Protein AF-A0A7V2SRD1-F1 (afdb_monomer_lite)

Sequence (126 aa):
MNKVNLIKPDIRGADCTLWSTLITGHTSASCFYMAPGIDEGDIIFPCWLPKLAINLEEENQDQLLLYRLVYGYVDPWVRAYVLKQVLINYKEFEAIVSTPQDNRQGLTYHFMHPTFKSLALKNIFQ

Structure (mmCIF, N/CA/C/O backbone):
data_AF-A0A7V2SRD1-F1
#
_entry.id   AF-A0A7V2SRD1-F1
#
loop_
_atom_site.group_PDB
_atom_site.id
_atom_site.type_symbol
_atom_site.label_atom_id
_atom_site.label_alt_id
_atom_site.label_comp_id
_atom_site.label_asym_id
_atom_site.label_entity_id
_atom_site.label_seq_id
_atom_site.pdbx_PDB_ins_code
_atom_site.Cartn_x
_atom_site.Cartn_y
_atom_site.Cartn_z
_atom_site.occupancy
_atom_site.B_iso_or_equiv
_atom_site.auth_seq_id
_atom_site.auth_comp_id
_atom_site.auth_asym_id
_atom_site.auth_atom_id
_atom_site.pdbx_PDB_model_num
ATOM 1 N N . MET A 1 1 ? -19.497 -12.761 -12.713 1.00 31.30 1 MET A N 1
ATOM 2 C CA . MET A 1 1 ? -19.051 -12.232 -11.406 1.00 31.30 1 MET A CA 1
ATOM 3 C C . MET A 1 1 ? -17.608 -11.782 -11.599 1.00 31.30 1 MET A C 1
ATOM 5 O O . MET A 1 1 ? -16.723 -12.623 -11.671 1.00 31.30 1 MET A O 1
ATOM 9 N N . ASN A 1 2 ? -17.398 -10.496 -11.892 1.00 29.28 2 ASN A N 1
ATOM 10 C CA . ASN A 1 2 ? -16.095 -9.987 -12.333 1.00 29.28 2 ASN A CA 1
ATOM 11 C C . ASN A 1 2 ? -15.134 -9.915 -11.143 1.00 29.28 2 ASN A C 1
ATOM 13 O O . ASN A 1 2 ? -15.473 -9.333 -10.115 1.00 29.28 2 ASN A O 1
ATOM 17 N N . LYS A 1 3 ? -13.957 -10.537 -11.280 1.00 32.28 3 LYS A N 1
ATOM 18 C CA . LYS A 1 3 ? -12.865 -10.439 -10.307 1.00 32.28 3 LYS A CA 1
ATOM 19 C C . LYS A 1 3 ? -12.441 -8.975 -10.212 1.00 32.28 3 LYS A C 1
ATOM 21 O O . LYS A 1 3 ? -11.972 -8.395 -11.185 1.00 32.28 3 LYS A O 1
ATOM 26 N N . VAL A 1 4 ? -12.666 -8.385 -9.048 1.00 39.66 4 VAL A N 1
ATOM 27 C CA . VAL A 1 4 ? -12.281 -7.018 -8.707 1.00 39.66 4 VAL A CA 1
ATOM 28 C C . VAL A 1 4 ? -10.757 -7.012 -8.514 1.00 39.66 4 VAL A C 1
ATOM 30 O O . VAL A 1 4 ? -10.260 -7.344 -7.445 1.00 39.66 4 VAL A O 1
ATOM 33 N N . ASN A 1 5 ? -10.000 -6.726 -9.578 1.00 47.50 5 ASN A N 1
ATOM 34 C CA . ASN A 1 5 ? -8.529 -6.704 -9.578 1.00 47.50 5 ASN A CA 1
ATOM 35 C C . ASN A 1 5 ? -7.973 -5.312 -9.178 1.00 47.50 5 ASN A C 1
ATOM 37 O O . ASN A 1 5 ? -7.117 -4.780 -9.870 1.00 47.50 5 ASN A O 1
ATOM 41 N N . LEU A 1 6 ? -8.453 -4.724 -8.075 1.00 53.94 6 LEU A N 1
ATOM 42 C CA . LEU A 1 6 ? -8.111 -3.354 -7.632 1.00 53.94 6 LEU A CA 1
ATOM 43 C C . LEU A 1 6 ? -6.746 -3.206 -6.922 1.00 53.94 6 LEU A C 1
ATOM 45 O O . LEU A 1 6 ? -6.711 -3.051 -5.708 1.00 53.94 6 LEU A O 1
ATOM 49 N N . ILE A 1 7 ? -5.617 -3.213 -7.631 1.00 66.50 7 ILE A N 1
ATOM 50 C CA . ILE A 1 7 ? -4.293 -3.003 -6.989 1.00 66.50 7 ILE A CA 1
ATOM 51 C C . ILE A 1 7 ? -3.716 -1.660 -7.418 1.00 66.50 7 ILE A C 1
ATOM 53 O O . ILE A 1 7 ? -3.566 -0.734 -6.631 1.00 66.50 7 ILE A O 1
ATOM 57 N N . LYS A 1 8 ? -3.417 -1.554 -8.705 1.00 62.88 8 LYS A N 1
ATOM 58 C CA . LYS A 1 8 ? -2.976 -0.351 -9.398 1.00 62.88 8 LYS A CA 1
ATOM 59 C C . LYS A 1 8 ? -3.313 -0.570 -10.881 1.00 62.88 8 LYS A C 1
ATOM 61 O O . LYS A 1 8 ? -3.072 -1.690 -11.337 1.00 62.88 8 LYS A O 1
ATOM 66 N N . PRO A 1 9 ? -3.886 0.404 -11.617 1.00 60.78 9 PRO A N 1
ATOM 67 C CA . PRO A 1 9 ? -4.088 1.830 -11.292 1.00 60.78 9 PRO A CA 1
ATOM 68 C C . PRO A 1 9 ? -5.241 2.141 -10.321 1.00 60.78 9 PRO A C 1
ATOM 70 O O . PRO A 1 9 ? -5.500 3.304 -10.022 1.00 60.78 9 PRO A O 1
ATOM 73 N N . ASP A 1 10 ? -5.925 1.119 -9.815 1.00 73.94 10 ASP A N 1
ATOM 74 C CA . ASP A 1 10 ? -7.206 1.274 -9.130 1.00 73.94 10 ASP A CA 1
ATOM 75 C C . ASP A 1 10 ? -7.172 1.985 -7.768 1.00 73.94 10 ASP A C 1
ATOM 77 O O . ASP A 1 10 ? -8.117 2.712 -7.457 1.00 73.94 10 ASP A O 1
ATOM 81 N N . ILE A 1 11 ? -6.101 1.818 -6.979 1.00 79.31 11 ILE A N 1
ATOM 82 C CA . ILE A 1 11 ? -5.907 2.489 -5.684 1.00 79.31 11 ILE A CA 1
ATOM 83 C C . ILE A 1 11 ? -4.547 3.201 -5.700 1.00 79.31 11 ILE A C 1
ATOM 85 O O . ILE A 1 11 ? -3.498 2.560 -5.646 1.00 79.31 11 ILE A O 1
ATOM 89 N N . ARG A 1 12 ? -4.564 4.537 -5.786 1.00 81.88 12 ARG A N 1
ATOM 90 C CA . ARG A 1 12 ? -3.368 5.404 -5.784 1.00 81.88 12 ARG A CA 1
ATOM 91 C C . ARG A 1 12 ? -3.397 6.405 -4.633 1.00 81.88 12 ARG A C 1
ATOM 93 O O . ARG A 1 12 ? -4.474 6.715 -4.125 1.00 81.88 12 ARG A O 1
ATOM 100 N N . GLY A 1 13 ? -2.245 6.984 -4.304 1.00 84.44 13 GLY A N 1
ATOM 101 C CA . GLY A 1 13 ? -2.145 8.119 -3.393 1.00 84.44 13 GLY A CA 1
ATOM 102 C C . GLY A 1 13 ? -1.862 7.726 -1.946 1.00 84.44 13 GLY A C 1
ATOM 103 O O . GLY A 1 13 ? -0.959 6.945 -1.656 1.00 84.44 13 GLY A O 1
ATOM 104 N N . ALA A 1 14 ? -2.582 8.342 -1.013 1.00 87.62 14 ALA A N 1
ATOM 105 C CA . ALA A 1 14 ? -2.333 8.167 0.412 1.00 87.62 14 ALA A CA 1
ATOM 106 C C . ALA A 1 14 ? -3.181 7.037 1.000 1.00 87.62 14 ALA A C 1
ATOM 108 O O . ALA A 1 14 ? -4.243 6.691 0.494 1.00 87.62 14 ALA A O 1
ATOM 109 N N . ASP A 1 15 ? -2.725 6.496 2.124 1.00 92.88 15 ASP A N 1
ATOM 110 C CA . ASP A 1 15 ? -3.424 5.488 2.915 1.00 92.88 15 ASP A CA 1
ATOM 111 C C . ASP A 1 15 ? -3.810 4.181 2.185 1.00 92.88 15 ASP A C 1
ATOM 113 O O . ASP A 1 15 ? -4.767 3.501 2.567 1.00 92.88 15 ASP A O 1
ATOM 117 N N . CYS A 1 16 ? -3.069 3.790 1.142 1.00 90.75 16 CYS A N 1
ATOM 118 C CA . CYS A 1 16 ? -3.427 2.666 0.266 1.00 90.75 16 CYS A CA 1
ATOM 119 C C . CYS A 1 16 ? -3.640 1.332 1.002 1.00 90.75 16 CYS A C 1
ATOM 121 O O . CYS A 1 16 ? -4.547 0.580 0.648 1.00 90.75 16 CYS A O 1
ATOM 123 N N . THR A 1 17 ? -2.869 1.042 2.056 1.00 91.94 17 THR A N 1
ATOM 124 C CA . THR A 1 17 ? -3.066 -0.169 2.877 1.00 91.94 17 THR A CA 1
ATOM 125 C C . THR A 1 17 ? -4.438 -0.181 3.563 1.00 91.94 17 THR A C 1
ATOM 127 O O . THR A 1 17 ? -5.102 -1.218 3.596 1.00 91.94 17 THR A O 1
ATOM 130 N N . LEU A 1 18 ? -4.915 0.967 4.058 1.00 94.25 18 LEU A N 1
ATOM 131 C CA . LEU A 1 18 ? -6.251 1.068 4.652 1.00 94.25 18 LEU A CA 1
ATOM 132 C C . LEU A 1 18 ? -7.349 1.067 3.583 1.00 94.25 18 LEU A C 1
ATOM 134 O O . LEU A 1 18 ? -8.356 0.385 3.764 1.00 94.25 18 LEU A O 1
ATOM 138 N N . TRP A 1 19 ? -7.170 1.791 2.472 1.00 93.56 19 TRP A N 1
ATOM 139 C CA . TRP A 1 19 ? -8.157 1.831 1.384 1.00 93.56 19 TRP A CA 1
ATOM 140 C C . TRP A 1 19 ? -8.376 0.460 0.747 1.00 93.56 19 TRP A C 1
ATOM 142 O O . TRP A 1 19 ? -9.520 0.024 0.629 1.00 93.56 19 TRP A O 1
ATOM 152 N N . SER A 1 20 ? -7.298 -0.251 0.406 1.00 91.44 20 SER A N 1
ATOM 153 C CA . SER A 1 20 ? -7.376 -1.616 -0.133 1.00 91.44 20 SER A CA 1
ATOM 154 C C . SER A 1 20 ? -8.094 -2.554 0.832 1.00 91.44 20 SER A C 1
ATOM 156 O O . SER A 1 20 ? -9.042 -3.235 0.429 1.00 91.44 20 SER A O 1
ATOM 158 N N . THR A 1 21 ? -7.746 -2.498 2.121 1.00 92.12 21 THR A N 1
ATOM 159 C CA . THR A 1 21 ? -8.404 -3.314 3.148 1.00 92.12 21 THR A CA 1
ATOM 160 C C . THR A 1 21 ? -9.889 -2.990 3.278 1.00 92.12 21 THR A C 1
ATOM 162 O O . THR A 1 21 ? -10.712 -3.896 3.390 1.00 92.12 21 THR A O 1
ATOM 165 N N . LEU A 1 22 ? -10.259 -1.710 3.250 1.00 92.69 22 LEU A N 1
ATOM 166 C CA . LEU A 1 22 ? -11.651 -1.285 3.372 1.00 92.69 22 LEU A CA 1
ATOM 167 C C . LEU A 1 22 ? -12.495 -1.712 2.163 1.00 92.69 22 LEU A C 1
ATOM 169 O O . LEU A 1 22 ? -13.624 -2.161 2.338 1.00 92.69 22 LEU A O 1
ATOM 173 N N . ILE A 1 23 ? -11.956 -1.572 0.950 1.00 90.75 23 ILE A N 1
ATOM 174 C CA . ILE A 1 23 ? -12.688 -1.806 -0.304 1.00 90.75 23 ILE A CA 1
ATOM 175 C C . ILE A 1 23 ? -12.766 -3.300 -0.637 1.00 90.75 23 ILE A C 1
ATOM 177 O O . ILE A 1 23 ? -13.783 -3.770 -1.142 1.00 90.75 23 ILE A O 1
ATOM 181 N N . THR A 1 24 ? -11.695 -4.051 -0.372 1.00 88.94 24 THR A N 1
ATOM 182 C CA . THR A 1 24 ? -11.548 -5.436 -0.863 1.00 88.94 24 THR A CA 1
ATOM 183 C C . THR A 1 24 ? -11.392 -6.481 0.235 1.00 88.94 24 THR A C 1
ATOM 185 O O . THR A 1 24 ? -11.406 -7.680 -0.051 1.00 88.94 24 THR A O 1
ATOM 188 N N . GLY A 1 25 ? -11.213 -6.057 1.488 1.00 90.44 25 GLY A N 1
ATOM 189 C CA . GLY A 1 25 ? -10.891 -6.944 2.605 1.00 90.44 25 GLY A CA 1
ATOM 190 C C . GLY A 1 25 ? -9.453 -7.473 2.600 1.00 90.44 25 GLY A C 1
ATOM 191 O O . GLY A 1 25 ? -9.118 -8.280 3.463 1.00 90.44 25 GLY A O 1
ATOM 192 N N . HIS A 1 26 ? -8.617 -7.042 1.653 1.00 91.12 26 HIS A N 1
ATOM 193 C CA . HIS A 1 26 ? -7.238 -7.491 1.483 1.00 91.12 26 HIS A CA 1
ATOM 194 C C . HIS A 1 26 ? -6.297 -6.292 1.418 1.00 91.12 26 HIS A C 1
ATOM 196 O O . HIS A 1 26 ? -6.669 -5.231 0.917 1.00 91.12 26 HIS A O 1
ATOM 202 N N . THR A 1 27 ? -5.065 -6.466 1.891 1.00 92.00 27 THR A N 1
ATOM 203 C CA . THR A 1 27 ? -4.006 -5.498 1.607 1.00 92.00 27 THR A CA 1
ATOM 204 C C . THR A 1 27 ? -3.424 -5.746 0.228 1.00 92.00 27 THR A C 1
ATOM 206 O O . THR A 1 27 ? -3.444 -6.862 -0.302 1.00 92.00 27 THR A O 1
ATOM 209 N N . SER A 1 28 ? -2.881 -4.691 -0.361 1.00 91.25 28 SER A N 1
ATOM 210 C CA . SER A 1 28 ? -2.274 -4.760 -1.679 1.00 91.25 28 SER A CA 1
ATOM 211 C C . SER A 1 28 ? -1.113 -3.800 -1.813 1.00 91.25 28 SER A C 1
ATOM 213 O O . SER A 1 28 ? -1.117 -2.722 -1.217 1.00 91.25 28 SER A O 1
ATOM 215 N N . ALA A 1 29 ? -0.166 -4.150 -2.673 1.00 93.12 29 ALA A N 1
ATOM 216 C CA . ALA A 1 29 ? 0.826 -3.210 -3.165 1.00 93.12 29 ALA A CA 1
ATOM 217 C C . ALA A 1 29 ? 1.230 -3.562 -4.597 1.00 93.12 29 ALA A C 1
ATOM 219 O O . ALA A 1 29 ? 1.139 -4.713 -5.030 1.00 93.12 29 ALA A O 1
ATOM 220 N N . SER A 1 30 ? 1.717 -2.553 -5.312 1.00 92.69 30 SER A N 1
ATOM 221 C CA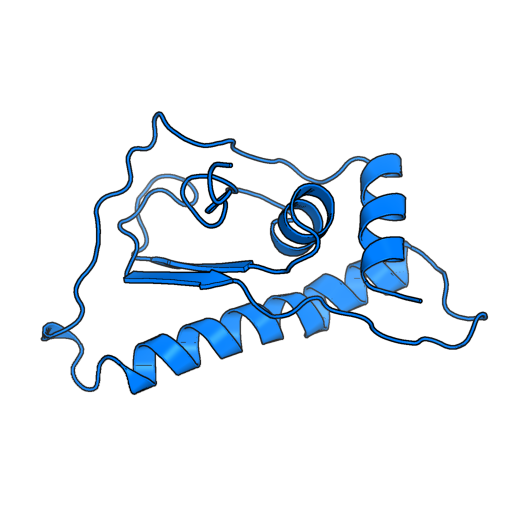 . SER A 1 30 ? 2.336 -2.714 -6.622 1.00 92.69 30 SER A CA 1
ATOM 222 C C . SER A 1 30 ? 3.775 -2.233 -6.570 1.00 92.69 30 SER A C 1
ATOM 224 O O . SER A 1 30 ? 4.051 -1.164 -6.030 1.00 92.69 30 SER A O 1
ATOM 226 N N . CYS A 1 31 ? 4.680 -2.993 -7.179 1.00 94.06 31 CYS A N 1
ATOM 227 C CA . CYS A 1 31 ? 5.983 -2.485 -7.587 1.00 94.06 31 CYS A CA 1
ATOM 228 C C . CYS A 1 31 ? 5.846 -1.864 -8.980 1.00 94.06 31 CYS A C 1
ATOM 230 O O . CYS A 1 31 ? 5.195 -2.443 -9.852 1.00 94.06 31 CYS A O 1
ATOM 232 N N . PHE A 1 32 ? 6.417 -0.682 -9.183 1.00 93.56 32 PHE A N 1
ATOM 233 C CA . PHE A 1 32 ? 6.309 0.084 -10.421 1.00 93.56 32 PHE A CA 1
ATOM 234 C C . PHE A 1 32 ? 7.500 1.038 -10.556 1.00 93.56 32 PHE A C 1
ATOM 236 O O . PHE A 1 32 ? 8.155 1.359 -9.561 1.00 93.56 32 PHE A O 1
ATOM 243 N N . TYR A 1 33 ? 7.777 1.500 -11.772 1.00 93.81 33 TYR A N 1
ATOM 244 C CA . TYR A 1 33 ? 8.810 2.508 -12.007 1.00 93.81 33 TYR A CA 1
ATOM 245 C C . TYR A 1 33 ? 8.357 3.892 -11.548 1.00 93.81 33 TYR A C 1
ATOM 247 O O . TYR A 1 33 ? 7.195 4.256 -11.688 1.00 93.81 33 TYR A O 1
ATOM 255 N N . MET A 1 34 ? 9.273 4.707 -11.031 1.00 92.50 34 MET A N 1
ATOM 256 C CA . MET A 1 34 ? 8.945 6.097 -10.715 1.00 92.50 34 MET A CA 1
ATOM 257 C C . MET A 1 34 ? 8.734 6.901 -12.002 1.00 92.50 34 MET A C 1
ATOM 259 O O . MET A 1 34 ? 9.503 6.782 -12.953 1.00 92.50 34 MET A O 1
ATOM 263 N N . ALA A 1 35 ? 7.709 7.745 -12.004 1.00 91.19 35 ALA A N 1
ATOM 264 C CA . ALA A 1 35 ? 7.410 8.699 -13.065 1.00 91.19 35 ALA A CA 1
ATOM 265 C C . ALA A 1 35 ? 7.184 10.089 -12.438 1.00 91.19 35 ALA A C 1
ATOM 267 O O . ALA A 1 35 ? 7.047 10.176 -11.217 1.00 91.19 35 ALA A O 1
ATOM 268 N N . PRO A 1 36 ? 7.141 11.179 -13.228 1.00 91.19 36 PRO A N 1
ATOM 269 C CA . PRO A 1 36 ? 6.930 12.523 -12.683 1.00 91.19 36 PRO A CA 1
ATOM 270 C C . PRO A 1 36 ? 5.607 12.700 -11.917 1.00 91.19 36 PRO A C 1
ATOM 272 O O . PRO A 1 36 ? 5.545 13.507 -10.993 1.00 91.19 36 PRO A O 1
ATOM 275 N N . GLY A 1 37 ? 4.556 11.965 -12.296 1.00 85.50 37 GLY A N 1
ATOM 276 C CA . GLY A 1 37 ? 3.263 11.967 -11.609 1.00 85.50 37 GLY A CA 1
ATOM 277 C C . GLY A 1 37 ? 3.206 11.017 -10.407 1.00 85.50 37 GLY A C 1
ATOM 278 O O . GLY A 1 37 ? 3.967 10.052 -10.310 1.00 85.50 37 GLY A O 1
ATOM 279 N N . ILE A 1 38 ? 2.268 11.273 -9.490 1.00 81.88 38 ILE A N 1
ATOM 280 C CA . ILE A 1 38 ? 2.078 10.457 -8.282 1.00 81.88 38 ILE A CA 1
ATOM 281 C C . ILE A 1 38 ? 1.543 9.084 -8.678 1.00 81.88 38 ILE A C 1
ATOM 283 O O . ILE A 1 38 ? 0.428 8.960 -9.182 1.00 81.88 38 ILE A O 1
ATOM 287 N N . ASP A 1 39 ? 2.331 8.048 -8.404 1.00 85.94 39 ASP A N 1
ATOM 288 C CA . ASP A 1 39 ? 1.966 6.661 -8.669 1.00 85.94 39 ASP A CA 1
ATOM 289 C C . ASP A 1 39 ? 1.598 6.390 -10.144 1.00 85.94 39 ASP A C 1
ATOM 291 O O . ASP A 1 39 ? 0.778 5.523 -10.430 1.00 85.94 39 ASP A O 1
ATOM 295 N N . GLU A 1 40 ? 2.232 7.053 -11.112 1.00 87.94 40 GLU A N 1
ATOM 296 C CA . GLU A 1 40 ? 1.851 6.933 -12.536 1.00 87.94 40 GLU A CA 1
ATOM 297 C C . GLU A 1 40 ? 2.741 6.015 -13.386 1.00 87.94 40 GLU A C 1
ATOM 299 O O . GLU A 1 40 ? 2.344 5.638 -14.483 1.00 87.94 40 GLU A O 1
ATOM 304 N N . GLY A 1 41 ? 3.927 5.619 -12.918 1.00 91.19 41 GLY A N 1
ATOM 305 C CA . GLY A 1 41 ? 4.857 4.861 -13.768 1.00 91.19 41 GLY A CA 1
ATOM 306 C C . GLY A 1 41 ? 4.521 3.376 -13.918 1.00 91.19 41 GLY A C 1
ATOM 307 O O . GLY A 1 41 ? 3.758 2.816 -13.132 1.00 91.19 41 GLY A O 1
ATOM 308 N N . ASP A 1 42 ? 5.081 2.737 -14.942 1.00 92.75 42 ASP A N 1
ATOM 309 C CA . ASP A 1 42 ? 4.688 1.396 -15.388 1.00 92.75 42 ASP A CA 1
ATOM 310 C C . ASP A 1 42 ? 4.798 0.328 -14.290 1.00 92.75 42 ASP A C 1
ATOM 312 O O . ASP A 1 42 ? 5.759 0.289 -13.517 1.00 92.75 42 ASP A O 1
ATOM 316 N N . ILE A 1 43 ? 3.806 -0.562 -14.233 1.00 93.12 43 ILE A N 1
ATOM 317 C CA . ILE A 1 43 ? 3.671 -1.586 -13.193 1.00 93.12 43 ILE A CA 1
ATOM 318 C C . ILE A 1 43 ? 4.587 -2.765 -13.503 1.00 93.12 43 ILE A C 1
ATOM 320 O O . ILE A 1 43 ? 4.442 -3.405 -14.538 1.00 93.12 43 ILE A O 1
ATOM 324 N N . ILE A 1 44 ? 5.469 -3.099 -12.567 1.00 94.94 44 ILE A N 1
ATOM 325 C CA . ILE A 1 44 ? 6.333 -4.284 -12.624 1.00 94.94 44 ILE A CA 1
ATOM 326 C C . ILE A 1 44 ? 5.593 -5.502 -12.067 1.00 94.94 44 ILE A C 1
ATOM 328 O O . ILE A 1 44 ? 5.583 -6.573 -12.670 1.00 94.94 44 ILE A O 1
ATOM 332 N N . PHE A 1 45 ? 4.974 -5.354 -10.892 1.00 92.69 45 PHE A N 1
ATOM 333 C CA . PHE A 1 45 ? 4.311 -6.467 -10.217 1.00 92.69 45 PHE A CA 1
ATOM 334 C C . PHE A 1 45 ? 3.196 -5.977 -9.284 1.00 92.69 45 PHE A C 1
ATOM 336 O O . PHE A 1 45 ? 3.499 -5.409 -8.230 1.00 92.69 45 PHE A O 1
ATOM 343 N N . PRO A 1 46 ? 1.918 -6.185 -9.643 1.00 91.75 46 PRO A N 1
ATOM 344 C CA . PRO A 1 46 ? 0.785 -5.920 -8.769 1.00 91.75 46 PRO A CA 1
ATOM 345 C C . PRO A 1 46 ? 0.470 -7.159 -7.910 1.00 91.75 46 PRO A C 1
ATOM 347 O O . PRO A 1 46 ? 0.445 -8.280 -8.419 1.00 91.75 46 PRO A O 1
ATOM 350 N N . CYS A 1 47 ? 0.225 -6.986 -6.608 1.00 91.00 47 CYS A N 1
ATOM 351 C CA . CYS A 1 47 ? 0.043 -8.113 -5.689 1.00 91.00 47 CYS A CA 1
ATOM 352 C C . CYS A 1 47 ? -1.044 -7.877 -4.632 1.00 91.00 47 CYS A C 1
ATOM 354 O O . CYS A 1 47 ? -1.019 -6.888 -3.896 1.00 91.00 47 CYS A O 1
ATOM 356 N N . TRP A 1 48 ? -1.992 -8.818 -4.572 1.00 89.62 48 TRP A N 1
ATOM 357 C CA . TRP A 1 48 ? -2.946 -8.963 -3.479 1.00 89.62 48 TRP A CA 1
ATOM 358 C C . TRP A 1 48 ? -2.322 -9.853 -2.419 1.00 89.62 48 TRP A C 1
ATOM 360 O O . TRP A 1 48 ? -1.837 -10.942 -2.735 1.00 89.62 48 TRP A O 1
ATOM 370 N N . LEU A 1 49 ? -2.362 -9.412 -1.168 1.00 89.50 49 LEU A N 1
ATOM 371 C CA . LEU A 1 49 ? -1.936 -10.222 -0.038 1.00 89.50 49 LEU A CA 1
ATOM 372 C C . LEU A 1 49 ? -3.156 -10.861 0.636 1.00 89.50 49 LEU A C 1
ATOM 374 O O . LEU A 1 49 ? -4.280 -10.385 0.460 1.00 89.50 49 LEU A O 1
ATOM 378 N N . PRO A 1 50 ? -2.964 -11.944 1.410 1.00 84.94 50 PRO A N 1
ATOM 379 C CA . PRO A 1 50 ? -4.031 -12.522 2.214 1.00 84.94 50 PRO A CA 1
ATOM 380 C C . PRO A 1 50 ? -4.678 -11.485 3.136 1.00 84.94 50 PRO A C 1
ATOM 382 O O . PRO A 1 50 ? -4.037 -10.519 3.556 1.00 84.94 50 PRO A O 1
ATOM 385 N N . LYS A 1 51 ? -5.946 -11.714 3.490 1.00 87.94 51 LYS A N 1
ATOM 386 C CA . LYS A 1 51 ? -6.645 -10.895 4.481 1.00 87.94 51 LYS A CA 1
ATOM 387 C C . LYS A 1 51 ? -5.837 -10.849 5.780 1.00 87.94 51 LYS A C 1
ATOM 389 O O . LYS A 1 51 ? -5.513 -11.892 6.347 1.00 87.94 51 LYS A O 1
ATOM 394 N N . LEU A 1 52 ? -5.543 -9.640 6.249 1.00 87.00 52 LEU A N 1
ATOM 395 C CA . LEU A 1 52 ? -4.926 -9.431 7.552 1.00 87.00 52 LEU A CA 1
ATOM 396 C C . LEU A 1 52 ? -5.985 -9.541 8.648 1.00 87.00 52 LEU A C 1
ATOM 398 O O . LEU A 1 52 ? -7.053 -8.940 8.549 1.00 87.00 52 LEU A O 1
ATOM 402 N N . ALA A 1 53 ? -5.663 -10.302 9.686 1.00 89.00 53 ALA A N 1
ATOM 403 C CA . ALA A 1 53 ? -6.395 -10.341 10.941 1.00 89.00 53 ALA A CA 1
ATOM 404 C C . ALA A 1 53 ? -5.353 -10.392 12.060 1.00 89.00 53 ALA A C 1
ATOM 406 O O . ALA A 1 53 ? -4.659 -11.395 12.228 1.00 89.00 53 ALA A O 1
ATOM 407 N N . ILE A 1 54 ? -5.177 -9.267 12.746 1.00 89.81 54 ILE A N 1
ATOM 408 C CA . ILE A 1 54 ? -4.217 -9.096 13.832 1.00 89.81 54 ILE A CA 1
ATOM 409 C C . ILE A 1 54 ? -5.022 -9.009 15.121 1.00 89.81 54 ILE A C 1
ATOM 411 O O . ILE A 1 54 ? -5.736 -8.036 15.335 1.00 89.81 54 ILE A O 1
ATOM 415 N N . ASN A 1 55 ? -4.891 -10.019 15.972 1.00 87.88 55 ASN A N 1
ATOM 416 C CA . ASN A 1 55 ? -5.556 -10.012 17.268 1.00 87.88 55 ASN A CA 1
ATOM 417 C C . ASN A 1 55 ? -4.747 -9.137 18.228 1.00 87.88 55 ASN A C 1
ATOM 419 O O . ASN A 1 55 ? -3.556 -9.396 18.435 1.00 87.88 55 ASN A O 1
ATOM 423 N N . LEU A 1 56 ? -5.379 -8.111 18.790 1.00 82.69 56 LEU A N 1
ATOM 424 C CA . LEU A 1 56 ? -4.790 -7.276 19.837 1.00 82.69 56 LEU A CA 1
ATOM 425 C C . LEU A 1 56 ? -5.629 -7.398 21.105 1.00 82.69 56 LEU A C 1
ATOM 427 O O . LEU A 1 56 ? -6.845 -7.529 21.044 1.00 82.69 56 LEU A O 1
ATOM 431 N N . GLU A 1 57 ? -4.985 -7.338 22.268 1.00 77.81 57 GLU A N 1
ATOM 432 C CA . GLU A 1 57 ? -5.717 -7.277 23.535 1.00 77.81 57 GLU A CA 1
ATOM 433 C C . GLU A 1 57 ? -6.594 -6.010 23.587 1.00 77.81 57 GLU A C 1
ATOM 435 O O . GLU A 1 57 ? -6.179 -4.943 23.120 1.00 77.81 57 GLU A O 1
ATOM 440 N N . GLU A 1 58 ? -7.805 -6.133 24.151 1.00 63.81 58 GLU A N 1
ATOM 441 C CA . GLU A 1 58 ? -8.888 -5.131 24.085 1.00 63.81 58 GLU A CA 1
ATOM 442 C C . GLU A 1 58 ? -8.482 -3.725 24.567 1.00 63.81 58 GLU A C 1
ATOM 444 O O . GLU A 1 58 ? -9.051 -2.725 24.127 1.00 63.81 58 GLU A O 1
ATOM 449 N N . GLU A 1 59 ? -7.462 -3.622 25.420 1.00 60.78 59 GLU A N 1
ATOM 450 C CA . GLU A 1 59 ? -6.960 -2.359 25.974 1.00 60.78 59 GLU A CA 1
ATOM 451 C C . GLU A 1 59 ? -6.220 -1.480 24.938 1.00 60.78 59 GLU A C 1
ATOM 453 O O . GLU A 1 59 ? -6.004 -0.292 25.176 1.00 60.78 59 GLU A O 1
ATOM 458 N N . ASN A 1 60 ? -5.882 -2.012 23.754 1.00 62.22 60 ASN A N 1
ATOM 459 C CA . ASN A 1 60 ? -5.051 -1.337 22.743 1.00 62.22 60 ASN A CA 1
ATOM 460 C C . ASN A 1 60 ? -5.827 -0.774 21.532 1.00 62.22 60 ASN A C 1
ATOM 462 O O . ASN A 1 60 ? -5.343 -0.811 20.400 1.00 62.22 60 ASN A O 1
ATOM 466 N N . GLN A 1 61 ? -7.024 -0.217 21.745 1.00 70.25 61 GLN A N 1
ATOM 467 C CA . GLN A 1 61 ? -7.878 0.313 20.665 1.00 70.25 61 GLN A CA 1
ATOM 468 C C . GLN A 1 61 ? -7.729 1.822 20.370 1.00 70.25 61 GLN A C 1
ATOM 470 O O . GLN A 1 61 ? -8.582 2.404 19.691 1.00 70.25 61 GLN A O 1
ATOM 475 N N . ASP A 1 62 ? -6.655 2.482 20.822 1.00 88.69 62 ASP A N 1
ATOM 476 C CA . ASP A 1 62 ? -6.377 3.861 20.391 1.00 88.69 62 ASP A CA 1
ATOM 477 C C . ASP A 1 62 ? -6.146 3.906 18.870 1.00 88.69 62 ASP A C 1
ATOM 479 O O . ASP A 1 62 ? -5.149 3.410 18.344 1.00 88.69 62 ASP A O 1
ATOM 483 N N . GLN A 1 63 ? -7.068 4.548 18.149 1.00 90.44 63 GLN A N 1
ATOM 484 C CA . GLN A 1 63 ? -7.027 4.656 16.691 1.00 90.44 63 GLN A CA 1
ATOM 485 C C . GLN A 1 63 ? -5.747 5.319 16.184 1.00 90.44 63 GLN A C 1
ATOM 487 O O . GLN A 1 63 ? -5.282 4.977 15.094 1.00 90.44 63 GLN A O 1
ATOM 492 N N . LEU A 1 64 ? -5.170 6.260 16.941 1.00 92.38 64 LEU A N 1
ATOM 493 C CA . LEU A 1 64 ? -3.919 6.902 16.550 1.00 92.38 64 LEU A CA 1
ATOM 494 C C . LEU A 1 64 ? -2.751 5.916 16.637 1.00 92.38 64 LEU A C 1
ATOM 496 O O . LEU A 1 64 ? -1.932 5.861 15.716 1.00 92.38 64 LEU A O 1
ATOM 500 N N . LEU A 1 65 ? -2.687 5.126 17.710 1.00 91.94 65 LEU A N 1
ATOM 501 C CA . LEU A 1 65 ? -1.705 4.057 17.859 1.00 91.94 65 LEU A CA 1
ATOM 502 C C . LEU A 1 65 ? -1.864 3.004 16.758 1.00 91.94 65 LEU A C 1
ATOM 504 O O . LEU A 1 65 ? -0.890 2.706 16.072 1.00 91.94 65 LEU A O 1
ATOM 508 N N . LEU A 1 66 ? -3.078 2.501 16.524 1.00 93.38 66 LEU A N 1
ATOM 509 C CA . LEU A 1 66 ? -3.347 1.498 15.488 1.00 93.38 66 LEU A CA 1
ATOM 510 C C . LEU A 1 66 ? -2.986 2.003 14.085 1.00 93.38 66 LEU A C 1
ATOM 512 O O . LEU A 1 66 ? -2.354 1.292 13.304 1.00 93.38 66 LEU A O 1
ATOM 516 N N . TYR A 1 67 ? -3.314 3.259 13.773 1.00 94.88 67 TYR A N 1
ATOM 517 C CA . TYR A 1 67 ? -2.897 3.899 12.526 1.00 94.88 67 TYR A CA 1
ATOM 518 C C . TYR A 1 67 ? -1.367 3.958 12.407 1.00 94.88 67 TYR A C 1
ATOM 520 O O . TYR A 1 67 ? -0.810 3.622 11.361 1.00 94.88 67 TYR A O 1
ATOM 528 N N . ARG A 1 68 ? -0.665 4.336 13.483 1.00 94.38 68 ARG A N 1
ATOM 529 C CA . ARG A 1 68 ? 0.806 4.338 13.517 1.00 94.38 68 ARG A CA 1
ATOM 530 C C . ARG A 1 68 ? 1.388 2.936 13.368 1.00 94.38 68 ARG A C 1
ATOM 532 O O . ARG A 1 68 ? 2.400 2.795 12.694 1.00 94.38 68 ARG A O 1
ATOM 539 N N . LEU A 1 69 ? 0.760 1.908 13.936 1.00 93.75 69 LEU A N 1
ATOM 540 C CA . LEU A 1 69 ? 1.183 0.517 13.760 1.00 93.75 69 LEU A CA 1
ATOM 541 C C . LEU A 1 69 ? 1.044 0.068 12.303 1.00 93.75 69 LEU A C 1
ATOM 543 O O . LEU A 1 69 ? 1.952 -0.581 11.777 1.00 93.75 69 LEU A O 1
ATOM 547 N N . VAL A 1 70 ? -0.040 0.466 11.625 1.00 94.94 70 VAL A N 1
ATOM 548 C CA . VAL A 1 70 ? -0.220 0.174 10.198 1.00 94.94 70 VAL A CA 1
ATOM 549 C C . VAL A 1 70 ? 0.937 0.747 9.384 1.00 94.94 70 VAL A C 1
ATOM 551 O O . VAL A 1 70 ? 1.616 -0.009 8.697 1.00 94.94 70 VAL A O 1
ATOM 554 N N . TYR A 1 71 ? 1.221 2.045 9.492 1.00 95.31 71 TYR A N 1
ATOM 555 C CA . TYR A 1 71 ? 2.263 2.672 8.662 1.00 95.31 71 TYR A CA 1
ATOM 556 C C . TYR A 1 71 ? 3.692 2.459 9.165 1.00 95.31 71 TYR A C 1
ATOM 558 O O . TYR A 1 71 ? 4.636 2.583 8.389 1.00 95.31 71 TYR A O 1
ATOM 566 N N . GLY A 1 72 ? 3.861 2.108 10.438 1.00 95.81 72 GLY A N 1
ATOM 567 C CA . GLY A 1 72 ? 5.156 1.772 11.023 1.00 95.81 72 GLY A CA 1
ATOM 568 C C . GLY A 1 72 ? 5.610 0.347 10.711 1.00 95.81 72 GLY A C 1
ATOM 569 O O . GLY A 1 72 ? 6.810 0.117 10.586 1.00 95.81 72 GLY A O 1
ATOM 570 N N . TYR A 1 73 ? 4.676 -0.600 10.556 1.00 94.31 73 TYR A N 1
ATOM 571 C CA . TYR A 1 73 ? 5.016 -2.024 10.455 1.00 94.31 73 TYR A CA 1
ATOM 572 C C . TYR A 1 73 ? 4.267 -2.764 9.349 1.00 94.31 73 TYR A C 1
ATOM 574 O O . TYR A 1 73 ? 4.901 -3.422 8.526 1.00 94.31 73 TYR A O 1
ATOM 582 N N . VAL A 1 74 ? 2.937 -2.656 9.299 1.00 93.56 74 VAL A N 1
ATOM 583 C CA . VAL A 1 74 ? 2.114 -3.455 8.373 1.00 93.56 74 VAL A CA 1
ATOM 584 C C . VAL A 1 74 ? 2.367 -3.057 6.920 1.00 93.56 74 VAL A C 1
ATOM 586 O O . VAL A 1 74 ? 2.691 -3.893 6.087 1.00 93.56 74 VAL A O 1
ATOM 589 N N . ASP A 1 75 ? 2.253 -1.774 6.613 1.00 94.12 75 ASP A N 1
ATOM 590 C CA . ASP A 1 75 ? 2.396 -1.214 5.273 1.00 94.12 75 ASP A CA 1
ATOM 591 C C . ASP A 1 75 ? 3.838 -1.376 4.720 1.00 94.12 75 ASP A C 1
ATOM 593 O O . ASP A 1 75 ? 3.995 -1.843 3.586 1.00 94.12 75 ASP A O 1
ATOM 597 N N . PRO A 1 76 ? 4.914 -1.148 5.508 1.00 95.50 76 PRO A N 1
ATOM 598 C CA . PRO A 1 76 ? 6.265 -1.574 5.136 1.00 95.50 76 PRO A CA 1
ATOM 599 C C . PRO A 1 76 ? 6.402 -3.081 4.887 1.00 95.50 76 PRO A C 1
ATOM 601 O O . PRO A 1 76 ? 7.047 -3.471 3.913 1.00 95.50 76 PRO A O 1
ATOM 604 N N . TRP A 1 77 ? 5.792 -3.933 5.718 1.00 95.31 77 TRP A N 1
ATOM 605 C CA . TRP A 1 77 ? 5.834 -5.388 5.539 1.00 95.31 77 TRP A CA 1
ATOM 606 C C . TRP A 1 77 ? 5.138 -5.831 4.243 1.00 95.31 77 TRP A C 1
ATOM 608 O O . TRP A 1 77 ? 5.701 -6.634 3.496 1.00 95.31 77 TRP A O 1
ATOM 618 N N . VAL A 1 78 ? 3.974 -5.251 3.922 1.00 93.38 78 VAL A N 1
ATOM 619 C CA . VAL A 1 78 ? 3.255 -5.476 2.656 1.00 93.38 78 VAL A CA 1
ATOM 620 C C . VAL A 1 78 ? 4.163 -5.139 1.467 1.00 93.38 78 VAL A C 1
ATOM 622 O O . VAL A 1 78 ? 4.349 -5.962 0.568 1.00 93.38 78 VAL A O 1
ATOM 625 N N . ARG A 1 79 ? 4.795 -3.957 1.472 1.00 94.06 79 ARG A N 1
ATOM 626 C CA . ARG A 1 79 ? 5.716 -3.550 0.396 1.00 94.06 79 ARG A CA 1
ATOM 627 C C . ARG A 1 79 ? 6.958 -4.432 0.309 1.00 94.06 79 ARG A C 1
ATOM 629 O O . ARG A 1 79 ? 7.370 -4.782 -0.795 1.00 94.06 79 ARG A O 1
ATOM 636 N N . ALA A 1 80 ? 7.539 -4.819 1.443 1.00 95.88 80 ALA A N 1
ATOM 637 C CA . ALA A 1 80 ? 8.700 -5.703 1.480 1.00 95.88 80 ALA A CA 1
ATOM 638 C C . ALA A 1 80 ? 8.378 -7.088 0.901 1.00 95.88 80 ALA A C 1
ATOM 640 O O . ALA A 1 80 ? 9.184 -7.648 0.157 1.00 95.88 80 ALA A O 1
ATOM 641 N N . TYR A 1 81 ? 7.184 -7.620 1.182 1.00 94.94 81 TYR A N 1
ATOM 642 C CA . TYR A 1 81 ? 6.714 -8.861 0.573 1.00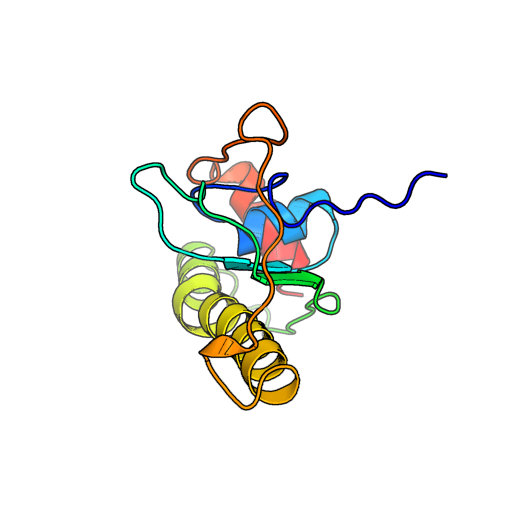 94.94 81 TYR A CA 1
ATOM 643 C C . TYR A 1 81 ? 6.636 -8.742 -0.954 1.00 94.94 81 TYR A C 1
ATOM 645 O O . TYR A 1 81 ? 7.169 -9.600 -1.657 1.00 94.94 81 TYR A O 1
ATOM 653 N N . VAL A 1 82 ? 6.031 -7.669 -1.472 1.00 94.38 82 VAL A N 1
ATOM 654 C CA . VAL A 1 82 ? 5.916 -7.425 -2.920 1.00 94.38 82 VAL A CA 1
ATOM 655 C C . VAL A 1 82 ? 7.287 -7.266 -3.576 1.00 94.38 82 VAL A C 1
ATOM 657 O O . VAL A 1 82 ? 7.548 -7.901 -4.597 1.00 94.38 82 VAL A O 1
ATOM 660 N N . LEU A 1 83 ? 8.199 -6.503 -2.966 1.00 95.19 83 LEU A N 1
ATOM 661 C CA . LEU A 1 83 ? 9.575 -6.368 -3.450 1.00 95.19 83 LEU A CA 1
ATOM 662 C C . LEU A 1 83 ? 10.296 -7.722 -3.486 1.00 95.19 83 LEU A C 1
ATOM 664 O O . LEU A 1 83 ? 10.949 -8.047 -4.475 1.00 95.19 83 LEU A O 1
ATOM 668 N N . LYS A 1 84 ? 10.138 -8.546 -2.444 1.00 95.88 84 LYS A N 1
ATOM 669 C CA . LYS A 1 84 ? 10.686 -9.907 -2.417 1.00 95.88 84 LYS A CA 1
ATOM 670 C C . LYS A 1 84 ? 10.175 -10.741 -3.595 1.00 95.88 84 LYS A C 1
ATOM 672 O O . LYS A 1 84 ? 10.970 -11.459 -4.191 1.00 95.88 84 LYS A O 1
ATOM 677 N N . GLN A 1 85 ? 8.889 -10.652 -3.945 1.00 94.69 85 GLN A N 1
ATOM 678 C CA . GLN A 1 85 ? 8.358 -11.371 -5.111 1.00 94.69 85 GLN A CA 1
ATOM 679 C C . GLN A 1 85 ? 9.012 -10.901 -6.415 1.00 94.69 85 GLN A C 1
ATOM 681 O O . GLN A 1 85 ? 9.387 -11.732 -7.236 1.00 94.69 85 GLN A O 1
ATOM 686 N N . VAL A 1 86 ? 9.219 -9.591 -6.584 1.00 94.56 86 VAL A N 1
ATOM 687 C CA . VAL A 1 86 ? 9.927 -9.043 -7.755 1.00 94.56 86 VAL A CA 1
ATOM 688 C C . VAL A 1 86 ? 11.346 -9.600 -7.852 1.00 94.56 86 VAL A C 1
ATOM 690 O O . VAL A 1 86 ? 11.719 -10.098 -8.906 1.00 94.56 86 VAL A O 1
ATOM 693 N N . LEU A 1 87 ? 12.106 -9.595 -6.754 1.00 94.06 87 LEU A N 1
ATOM 694 C CA . LEU A 1 87 ? 13.484 -10.107 -6.726 1.00 94.06 87 LEU A CA 1
ATOM 695 C C . LEU A 1 87 ? 13.580 -11.625 -6.954 1.00 94.06 87 LEU A C 1
ATOM 697 O O . LEU A 1 87 ? 14.598 -12.120 -7.428 1.00 94.06 87 LEU A O 1
ATOM 701 N N . ILE A 1 88 ? 12.536 -12.384 -6.610 1.00 94.50 88 ILE A N 1
ATOM 702 C CA . ILE A 1 88 ? 12.460 -13.821 -6.917 1.00 94.50 88 ILE A CA 1
ATOM 703 C C . ILE A 1 88 ? 12.161 -14.037 -8.405 1.00 94.50 88 ILE A C 1
ATOM 705 O O . ILE A 1 88 ? 12.748 -14.926 -9.025 1.00 94.50 88 ILE A O 1
ATOM 709 N N . ASN A 1 89 ? 11.255 -13.235 -8.969 1.00 93.44 89 ASN A N 1
ATOM 710 C CA . ASN A 1 89 ? 10.803 -13.366 -10.354 1.00 93.44 89 ASN A CA 1
ATOM 711 C C . ASN A 1 89 ? 11.831 -12.833 -11.362 1.00 93.44 89 ASN A C 1
ATOM 713 O O . ASN A 1 89 ? 11.915 -13.352 -12.474 1.00 93.44 89 ASN A O 1
ATOM 717 N N . TYR A 1 90 ? 12.623 -11.833 -10.973 1.00 94.12 90 TYR A N 1
ATOM 718 C CA . TYR A 1 90 ? 13.611 -11.178 -11.822 1.00 94.12 90 TYR A CA 1
ATOM 719 C C . TYR A 1 90 ? 14.983 -11.206 -11.154 1.00 94.12 90 TYR A C 1
ATOM 721 O O . TYR A 1 90 ? 15.223 -10.516 -10.166 1.00 94.12 90 TYR A O 1
ATOM 729 N N . LYS A 1 91 ? 15.886 -12.022 -11.707 1.00 88.62 91 LYS A N 1
ATOM 730 C CA . LYS A 1 91 ? 17.265 -12.150 -11.212 1.00 88.62 91 LYS A CA 1
ATOM 731 C C . LYS A 1 91 ? 18.192 -11.059 -11.742 1.00 88.62 91 LYS A C 1
ATOM 733 O O . LYS A 1 91 ? 19.109 -10.662 -11.038 1.00 88.62 91 LYS A 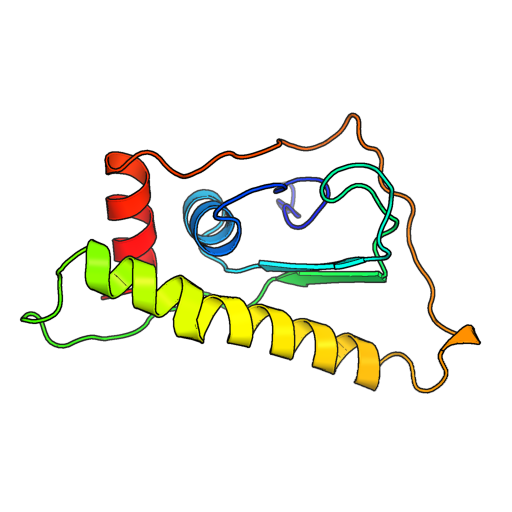O 1
ATOM 738 N N . GLU A 1 92 ? 17.914 -10.575 -12.949 1.00 92.38 92 GLU A N 1
ATOM 739 C CA . GLU A 1 92 ? 18.671 -9.524 -13.628 1.00 92.38 92 GLU A CA 1
ATOM 740 C C . GLU A 1 92 ? 17.765 -8.312 -13.846 1.00 92.38 92 GLU A C 1
ATOM 742 O O . GLU A 1 92 ? 16.574 -8.461 -14.144 1.00 92.38 92 GLU A O 1
ATOM 747 N N . PHE A 1 93 ? 18.322 -7.112 -13.708 1.00 86.44 93 PHE A N 1
ATOM 748 C CA . PHE A 1 93 ? 17.559 -5.867 -13.797 1.00 86.44 93 PHE A CA 1
ATOM 749 C C . PHE A 1 93 ? 17.016 -5.627 -15.213 1.00 86.44 93 PHE A C 1
ATOM 751 O O . PHE A 1 93 ? 15.880 -5.191 -15.386 1.00 86.44 93 PHE A O 1
ATOM 758 N N . GLU A 1 94 ? 17.799 -5.972 -16.232 1.00 91.00 94 GLU A N 1
ATOM 759 C CA . GLU A 1 94 ? 17.477 -5.804 -17.651 1.00 91.00 94 GLU A CA 1
ATOM 760 C C . GLU A 1 94 ? 16.334 -6.717 -18.111 1.00 91.00 94 GLU A C 1
ATOM 762 O O . GLU A 1 94 ? 15.730 -6.482 -19.155 1.00 91.00 94 GLU A O 1
ATOM 767 N N . ALA A 1 95 ? 16.031 -7.763 -17.337 1.00 92.94 95 ALA A N 1
ATOM 768 C CA . ALA A 1 95 ? 14.951 -8.699 -17.621 1.00 92.94 95 ALA A CA 1
ATOM 769 C C . ALA A 1 95 ? 13.605 -8.269 -17.013 1.00 92.94 95 ALA A C 1
ATOM 771 O O . ALA A 1 95 ? 12.605 -8.963 -17.214 1.00 92.94 95 ALA A O 1
ATOM 772 N N . ILE A 1 96 ? 13.563 -7.168 -16.250 1.00 94.62 96 ILE A N 1
ATOM 773 C CA . ILE A 1 96 ? 12.330 -6.684 -15.626 1.00 94.62 96 ILE A CA 1
ATOM 774 C C . ILE A 1 96 ? 11.362 -6.215 -16.712 1.00 94.62 96 ILE A C 1
ATOM 776 O O . ILE A 1 96 ? 11.620 -5.257 -17.438 1.00 94.62 96 ILE A O 1
ATOM 780 N N . VAL A 1 97 ? 10.214 -6.885 -16.787 1.00 93.81 97 VAL A N 1
ATOM 781 C CA . VAL A 1 97 ? 9.104 -6.493 -17.654 1.00 93.81 97 VAL A CA 1
ATOM 782 C C . VAL A 1 97 ? 8.124 -5.646 -16.847 1.00 93.81 97 VAL A C 1
ATOM 784 O O . VAL A 1 97 ? 7.801 -5.975 -15.703 1.00 93.81 97 VAL A O 1
ATOM 787 N N . SER A 1 98 ? 7.623 -4.573 -17.455 1.00 94.25 98 SER A N 1
ATOM 788 C CA . SER A 1 98 ? 6.559 -3.739 -16.904 1.00 94.25 98 SER A CA 1
ATOM 789 C C . SER A 1 98 ? 5.375 -3.620 -17.862 1.00 94.25 98 SER A C 1
ATOM 791 O O . SER A 1 98 ? 5.474 -3.868 -19.063 1.00 94.25 98 SER A O 1
ATOM 793 N N . THR A 1 99 ? 4.224 -3.252 -17.307 1.00 92.81 99 THR A N 1
ATOM 794 C CA . THR A 1 99 ? 2.995 -2.952 -18.043 1.00 92.81 99 THR A CA 1
ATOM 795 C C . THR A 1 99 ? 2.663 -1.468 -17.883 1.00 92.81 99 THR A C 1
ATOM 797 O O . THR A 1 99 ? 2.555 -1.008 -16.740 1.00 92.81 99 THR A O 1
ATOM 800 N N . PRO A 1 100 ? 2.472 -0.716 -18.982 1.00 90.94 100 PRO A N 1
ATOM 801 C CA . PRO A 1 100 ? 2.056 0.678 -18.910 1.00 90.94 100 PRO A CA 1
ATOM 802 C C . PRO A 1 100 ? 0.751 0.860 -18.140 1.00 90.94 100 PRO A C 1
ATOM 804 O O . PRO A 1 100 ? -0.182 0.065 -18.281 1.00 90.94 100 PRO A O 1
ATOM 807 N N . GLN A 1 101 ? 0.672 1.920 -17.338 1.00 86.31 101 GLN A N 1
ATOM 808 C CA . GLN A 1 101 ? -0.570 2.296 -16.668 1.00 86.31 101 GLN A CA 1
ATOM 809 C C . GLN A 1 101 ? -1.450 3.163 -17.573 1.00 86.31 101 GLN A C 1
ATOM 811 O O . GLN A 1 101 ? -0.970 4.105 -18.200 1.00 86.31 101 GLN A O 1
ATOM 816 N N . ASP A 1 102 ? -2.762 2.907 -17.587 1.00 85.19 102 ASP A N 1
ATOM 817 C CA . ASP A 1 102 ? -3.726 3.893 -18.086 1.00 85.19 102 ASP A CA 1
ATOM 818 C C . ASP A 1 102 ? -4.107 4.840 -16.942 1.00 85.19 102 ASP A C 1
ATOM 820 O O . ASP A 1 102 ? -4.982 4.537 -16.131 1.00 85.19 102 ASP A O 1
ATOM 824 N N . ASN A 1 103 ? -3.459 6.005 -16.879 1.00 75.12 103 ASN A N 1
ATOM 825 C CA . ASN A 1 103 ? -3.666 6.989 -15.806 1.00 75.12 103 ASN A CA 1
ATOM 826 C C . ASN A 1 103 ? -5.087 7.581 -15.766 1.00 75.12 103 ASN A C 1
ATOM 828 O O . ASN A 1 103 ? -5.450 8.219 -14.773 1.00 75.12 103 ASN A O 1
ATOM 832 N N . ARG A 1 104 ? -5.894 7.356 -16.814 1.00 80.81 104 ARG A N 1
ATOM 833 C CA . ARG A 1 104 ? -7.320 7.725 -16.867 1.00 80.81 104 ARG A CA 1
ATOM 834 C C . ARG A 1 104 ? -8.211 6.730 -16.117 1.00 80.81 104 ARG A C 1
ATOM 836 O O . ARG A 1 104 ? -9.393 7.007 -15.939 1.00 80.81 104 ARG A O 1
ATOM 843 N N . GLN A 1 105 ? -7.670 5.578 -15.719 1.00 76.50 105 GLN A N 1
ATOM 844 C CA . GLN A 1 105 ? -8.369 4.547 -14.957 1.00 76.50 105 GLN A CA 1
ATOM 845 C C . GLN A 1 105 ? -7.985 4.589 -13.471 1.00 76.50 105 GLN A C 1
ATOM 847 O O . GLN A 1 105 ? -6.945 5.125 -13.078 1.00 76.50 105 GLN A O 1
ATOM 852 N N . GLY A 1 106 ? -8.852 4.014 -12.638 1.00 74.75 106 GLY A N 1
ATOM 853 C CA . GLY A 1 106 ? -8.684 3.968 -11.189 1.00 74.75 106 GLY A CA 1
ATOM 854 C C . GLY A 1 106 ? -8.995 5.279 -10.466 1.00 74.75 106 GLY A C 1
ATOM 855 O O . GLY A 1 106 ? -9.392 6.274 -11.074 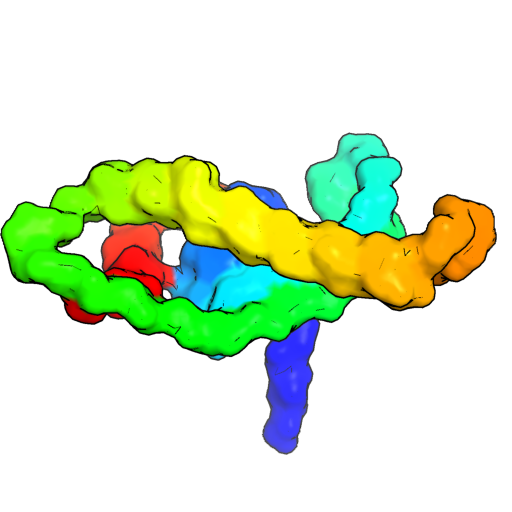1.00 74.75 106 GLY A O 1
ATOM 856 N N . LEU A 1 107 ? -8.833 5.267 -9.142 1.00 78.75 107 LEU A N 1
ATOM 857 C CA . LEU A 1 107 ? -9.123 6.404 -8.270 1.00 78.75 107 LEU A CA 1
ATOM 858 C C . LEU A 1 107 ? -7.870 6.820 -7.496 1.00 78.75 107 LEU A C 1
ATOM 860 O O . LEU A 1 107 ? -7.152 5.993 -6.928 1.00 78.75 107 LEU A O 1
ATOM 864 N N . THR A 1 108 ? -7.626 8.129 -7.449 1.00 82.31 108 THR A N 1
ATOM 865 C CA . THR A 1 108 ? -6.641 8.710 -6.535 1.00 82.31 108 THR A CA 1
ATOM 866 C C . THR A 1 108 ? -7.311 8.929 -5.192 1.00 82.31 108 THR A C 1
ATOM 868 O O . THR A 1 108 ? -8.237 9.732 -5.070 1.00 82.31 108 THR A O 1
ATOM 871 N N . TYR A 1 109 ? -6.840 8.212 -4.181 1.00 84.06 109 TYR A N 1
ATOM 872 C CA . TYR A 1 109 ? -7.317 8.339 -2.821 1.00 84.06 109 TYR A CA 1
ATOM 873 C C . TYR A 1 109 ? -6.428 9.293 -2.025 1.00 84.06 109 TYR A C 1
ATOM 875 O O . TYR A 1 109 ? -5.198 9.305 -2.120 1.00 84.06 109 TYR A O 1
ATOM 883 N N . HIS A 1 110 ? -7.083 10.110 -1.213 1.00 87.75 110 HIS A N 1
ATOM 884 C CA . HIS A 1 110 ? -6.431 10.992 -0.256 1.00 87.75 110 HIS A CA 1
ATOM 885 C C . HIS A 1 110 ? -6.440 10.358 1.138 1.00 87.75 110 HIS A C 1
ATOM 887 O O . HIS A 1 110 ? -6.988 9.271 1.342 1.00 87.75 110 HIS A O 1
ATOM 893 N N . PHE A 1 111 ? -5.844 11.054 2.107 1.00 92.31 111 PHE A N 1
ATOM 894 C CA . PHE A 1 111 ? -5.874 10.637 3.505 1.00 92.31 111 PHE A CA 1
ATOM 895 C C . PHE A 1 111 ? -7.299 10.318 3.956 1.00 92.31 111 PHE A C 1
ATOM 897 O O . PHE A 1 111 ? -8.249 11.066 3.701 1.00 92.31 111 PHE A O 1
ATOM 904 N N . MET A 1 112 ? -7.441 9.183 4.627 1.00 93.88 112 MET A N 1
ATOM 905 C CA . MET A 1 112 ? -8.734 8.623 4.966 1.00 93.88 112 MET A CA 1
ATOM 906 C C . MET A 1 112 ? -9.415 9.441 6.072 1.00 93.88 112 MET A C 1
ATOM 908 O O . MET A 1 112 ? -8.830 9.695 7.131 1.00 93.88 112 MET A O 1
ATOM 912 N N . HIS A 1 113 ? -10.683 9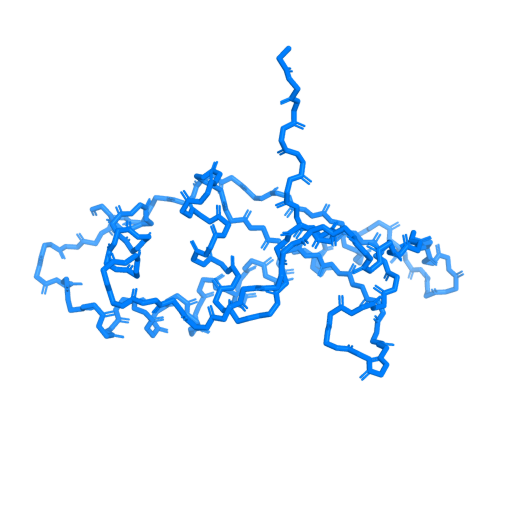.813 5.852 1.00 94.75 113 HIS A N 1
ATOM 913 C CA . HIS A 1 113 ? -11.513 10.479 6.863 1.00 94.75 113 HIS A CA 1
ATOM 914 C C . HIS A 1 113 ? -11.590 9.626 8.148 1.00 94.75 113 HIS A C 1
ATOM 916 O O . HIS A 1 113 ? -11.686 8.399 8.038 1.00 94.75 113 HIS A O 1
ATOM 922 N N . PRO A 1 114 ? -11.613 10.223 9.360 1.00 93.69 114 PRO A N 1
ATOM 923 C CA . PRO A 1 114 ? -11.591 9.481 10.625 1.00 93.69 114 PRO A CA 1
ATOM 924 C C . PRO A 1 114 ? -12.616 8.34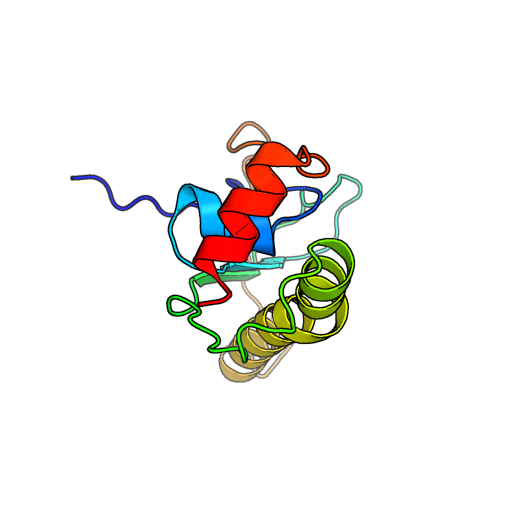3 10.732 1.00 93.69 114 PRO A C 1
ATOM 926 O O . PRO A 1 114 ? -12.287 7.261 11.208 1.00 93.69 114 PRO A O 1
ATOM 929 N N . THR A 1 115 ? -13.836 8.538 10.224 1.00 93.88 115 THR A N 1
ATOM 930 C CA . THR A 1 115 ? -14.880 7.496 10.216 1.00 93.88 115 THR A CA 1
ATOM 931 C C . THR A 1 115 ? -14.482 6.269 9.395 1.00 93.88 115 THR A C 1
ATOM 933 O O . THR A 1 115 ? -14.584 5.145 9.882 1.00 93.88 115 THR A O 1
ATOM 936 N N . PHE A 1 116 ? -13.990 6.469 8.168 1.00 94.56 116 PHE A N 1
ATOM 937 C CA . PHE A 1 116 ? -13.533 5.366 7.319 1.00 94.56 116 PHE A CA 1
ATOM 938 C C . PHE A 1 116 ? -12.270 4.724 7.882 1.00 94.56 116 PHE A C 1
ATOM 940 O O . PHE A 1 116 ? -12.145 3.505 7.852 1.00 94.56 116 PHE A O 1
ATOM 947 N N . LYS A 1 117 ? -11.383 5.531 8.474 1.00 94.88 117 LYS A N 1
ATOM 948 C CA . LYS A 1 117 ? -10.167 5.062 9.140 1.00 94.88 117 LYS A CA 1
ATOM 949 C C . LYS A 1 117 ? -10.495 4.121 10.288 1.00 94.88 117 LYS A C 1
ATOM 951 O O . LYS A 1 117 ? -9.940 3.033 10.349 1.00 94.88 117 LYS A O 1
ATOM 956 N N . SER A 1 118 ? -11.439 4.499 11.147 1.00 92.81 118 SER A N 1
ATOM 957 C CA . SER A 1 118 ? -11.919 3.644 12.235 1.00 92.81 118 SER A CA 1
ATOM 958 C C . SER A 1 118 ? -12.443 2.303 11.715 1.00 92.81 118 SER A C 1
ATOM 960 O O . SER A 1 118 ? -12.089 1.252 12.244 1.00 92.81 118 SER A O 1
ATOM 962 N N . LEU A 1 119 ? -13.232 2.326 10.637 1.00 93.62 119 LEU A N 1
ATOM 963 C CA . LEU A 1 119 ? -13.772 1.112 10.027 1.00 93.62 119 LEU A CA 1
ATOM 964 C C . LEU A 1 119 ? -12.676 0.234 9.403 1.00 93.62 119 LEU A C 1
ATOM 966 O O . LEU A 1 119 ? -12.659 -0.973 9.624 1.00 93.62 119 LEU A O 1
ATOM 970 N N . ALA A 1 120 ? -11.736 0.831 8.670 1.00 94.19 120 ALA A N 1
ATOM 971 C CA . ALA A 1 120 ? -10.615 0.114 8.071 1.00 94.19 120 ALA A CA 1
ATOM 972 C C . ALA A 1 120 ? -9.710 -0.525 9.137 1.00 94.19 120 ALA A C 1
ATOM 974 O O . ALA A 1 120 ? -9.302 -1.672 8.984 1.00 94.19 120 ALA A O 1
ATOM 975 N N . LEU A 1 121 ? -9.444 0.181 10.242 1.00 93.94 121 LEU A N 1
ATOM 976 C CA . LEU A 1 121 ? -8.654 -0.347 11.356 1.00 93.94 121 LEU A CA 1
ATOM 977 C C . LEU A 1 121 ? -9.344 -1.542 12.026 1.00 93.94 121 LEU A C 1
ATOM 979 O O . LEU A 1 121 ? -8.677 -2.538 12.275 1.00 93.94 121 LEU A O 1
ATOM 983 N N . LYS A 1 122 ? -10.668 -1.498 12.226 1.00 91.38 122 LYS A N 1
ATOM 984 C CA . LYS A 1 122 ? -11.446 -2.643 12.746 1.00 91.38 122 LYS A CA 1
ATOM 985 C C . LYS A 1 122 ? -11.435 -3.865 11.824 1.00 91.38 122 LYS A C 1
ATOM 987 O O . LYS A 1 122 ? -11.634 -4.983 12.282 1.00 91.38 122 LYS A O 1
ATOM 992 N N . ASN A 1 123 ? -11.216 -3.675 10.523 1.00 91.38 123 ASN A N 1
ATOM 993 C CA . ASN A 1 123 ? -11.077 -4.802 9.598 1.00 91.38 123 ASN A CA 1
ATOM 994 C C . ASN A 1 123 ? -9.717 -5.506 9.734 1.00 91.38 123 ASN A C 1
ATOM 996 O O . ASN A 1 123 ? -9.632 -6.687 9.400 1.00 91.38 123 ASN A O 1
ATOM 1000 N N . ILE A 1 124 ? -8.682 -4.789 10.188 1.00 91.75 124 ILE A N 1
ATOM 1001 C CA . ILE A 1 124 ? -7.316 -5.304 10.372 1.00 91.75 124 ILE A CA 1
ATOM 1002 C C . ILE A 1 124 ? -7.128 -5.861 11.783 1.00 91.75 124 ILE A C 1
ATOM 1004 O O . ILE A 1 124 ? -6.552 -6.937 11.933 1.00 91.75 124 ILE A O 1
ATOM 1008 N N . PHE A 1 125 ? -7.590 -5.126 12.796 1.00 91.19 125 PHE A N 1
ATOM 1009 C CA . PHE A 1 125 ? -7.388 -5.429 14.209 1.00 91.19 125 PHE A CA 1
ATOM 1010 C C . PHE A 1 125 ? -8.685 -5.944 14.837 1.00 91.19 125 PHE A C 1
ATOM 1012 O O . PHE A 1 125 ? -9.698 -5.239 14.793 1.00 91.19 125 PHE A O 1
ATOM 1019 N N . GLN A 1 126 ? -8.638 -7.163 15.383 1.00 81.38 126 GLN A N 1
ATOM 1020 C CA . GLN A 1 126 ? -9.765 -7.875 16.002 1.00 81.38 126 GLN A CA 1
ATOM 1021 C C . GLN A 1 126 ? -9.551 -8.061 17.498 1.00 81.38 126 GLN A C 1
ATOM 1023 O O . GLN A 1 126 ? -8.381 -8.277 17.895 1.00 81.38 126 GLN A O 1
#

Secondary structure (DSSP, 8-state):
------STTTEEES-HHHHHHHHHSS-EEEEE---SSTT-SPEEEEEEPPPP-B---GGG--HHHHHHHIIIIIHHHHHHHHHHHHHHH-SSGGG---B---TTSSEEE-SPPHHHHHHHHHHHB-

Radius of gyration: 15.42 Å; chains: 1; bounding box: 38×26×45 Å

Foldseek 3Di:
DDDPLQFPPAEFAPPQQLVCCLPPLWGWYWDFDDDPDGRFGFTQDTDTDPRAEAEDDPVPLPLVVLVCCCVVPVVVVRVVVRVVVSCVVDVDPVPGDTHGHPNVDHDYDYPDDPVSSSVSSVSNYD

pLDDT: mean 86.56, std 13.32, range [29.28, 95.88]